Protein 8H70 (pdb70)

Structure (mmCIF, N/CA/C/O backbone):
data_8H70
#
_entry.id   8H70
#
_cell.length_a   42.258
_cell.length_b   90.953
_cell.length_c   87.521
_cell.angle_alpha   90.00
_cell.angle_beta   90.00
_cell.angle_gamma   90.00
#
_symmetry.space_group_name_H-M   'C 2 2 21'
#
loop_
_entity.id
_entity.type
_entity.pdbx_description
1 polymer 'Phosphate regulon sensor protein PhoR'
2 non-polymer DI(HYDROXYETHYL)ETHER
3 water water
#
loop_
_atom_site.group_PDB
_atom_site.id
_atom_site.type_symbol
_atom_site.label_atom_id
_atom_site.label_alt_id
_atom_site.label_comp_id
_atom_site.label_asym_id
_atom_site.label_entity_id
_atom_site.label_seq_id
_atom_site.pdbx_PDB_ins_code
_atom_site.Cartn_x
_atom_site.Cartn_y
_atom_site.Cartn_z
_atom_site.occupancy
_atom_site.B_iso_or_equiv
_atom_site.auth_seq_id
_atom_site.auth_comp_id
_atom_site.auth_asym_id
_atom_site.auth_atom_id
_atom_site.pdbx_PDB_model_num
ATOM 1 N N . LEU A 1 6 ? 1.095 27.503 0.371 1.00 83.02 247 LEU A N 1
ATOM 2 C CA . LEU A 1 6 ? 0.033 28.504 0.426 1.00 88.25 247 LEU A CA 1
ATOM 3 C C . LEU A 1 6 ? 0.361 29.749 -0.407 1.00 91.44 247 LEU A C 1
ATOM 4 O O . LEU A 1 6 ? 1.516 29.985 -0.764 1.00 108.70 247 LEU A O 1
ATOM 6 N N . ASP A 1 7 ? -0.677 30.524 -0.726 1.00 89.61 248 ASP A N 1
ATOM 7 C CA . ASP A 1 7 ? -0.604 31.844 -1.352 1.00 76.73 248 ASP A CA 1
ATOM 8 C C . ASP A 1 7 ? -0.123 31.834 -2.802 1.00 84.43 248 ASP A C 1
ATOM 9 O O . ASP A 1 7 ? 0.120 32.909 -3.361 1.00 101.34 248 ASP A O 1
ATOM 11 N N . GLN A 1 8 ? -0.000 30.671 -3.445 1.00 82.66 249 GLN A N 1
ATOM 12 C CA . GLN A 1 8 ? 0.449 30.641 -4.835 1.00 69.33 249 GLN A CA 1
ATOM 13 C C . GLN A 1 8 ? 0.013 29.339 -5.497 1.00 66.24 249 GLN A C 1
ATOM 14 O O . GLN A 1 8 ? 0.187 28.257 -4.922 1.00 53.28 249 GLN A O 1
ATOM 16 N N . VAL A 1 9 ? -0.530 29.447 -6.710 1.00 47.81 250 VAL A N 1
ATOM 17 C CA . VAL A 1 9 ? -0.999 28.291 -7.465 1.00 53.70 250 VAL A CA 1
ATOM 18 C C . VAL A 1 9 ? 0.149 27.781 -8.326 1.00 58.25 250 VAL A C 1
ATOM 19 O O . VAL A 1 9 ? 0.703 28.527 -9.138 1.00 59.03 250 VAL A O 1
ATOM 23 N N . VAL A 1 10 ? 0.507 26.512 -8.152 1.00 48.56 251 VAL A N 1
ATOM 24 C CA . VAL A 1 10 ? 1.561 25.879 -8.937 1.00 43.33 251 VAL A CA 1
ATOM 25 C C . VAL A 1 10 ? 0.925 25.087 -10.067 1.00 40.38 251 VAL A C 1
ATOM 26 O O . VAL A 1 10 ? 0.047 24.246 -9.835 1.00 38.06 251 VAL A O 1
ATOM 30 N N . ASP A 1 11 ? 1.354 25.371 -11.295 1.00 40.39 252 ASP A N 1
ATOM 31 C CA . ASP A 1 11 ? 0.872 24.662 -12.479 1.00 45.84 252 ASP A CA 1
ATOM 32 C C . ASP A 1 11 ? 1.659 23.364 -12.634 1.00 51.69 252 ASP A C 1
ATOM 33 O O . ASP A 1 11 ? 2.592 23.253 -13.438 1.00 42.10 252 ASP A O 1
ATOM 38 N N . VAL A 1 12 ? 1.253 22.352 -11.864 1.00 39.43 253 VAL A N 1
ATOM 39 C CA . VAL A 1 12 ? 1.922 21.053 -11.950 1.00 35.82 253 VAL A CA 1
ATOM 40 C C . VAL A 1 12 ? 1.912 20.509 -13.370 1.00 47.47 253 VAL A C 1
ATOM 41 O O . VAL A 1 12 ? 2.958 20.005 -13.820 1.00 42.38 253 VAL A O 1
ATOM 45 N N . PRO A 1 13 ? 0.811 20.587 -14.142 1.00 47.18 254 PRO A N 1
ATOM 46 C CA . PRO A 1 13 ? 0.869 20.107 -15.535 1.00 46.59 254 PRO A CA 1
ATOM 47 C C . PRO A 1 13 ? 1.985 20.728 -16.353 1.00 49.91 254 PRO A C 1
ATOM 48 O O . PRO A 1 13 ? 2.713 20.010 -17.050 1.00 47.13 254 PRO A O 1
ATOM 52 N N . ALA A 1 14 ? 2.142 22.052 -16.286 1.00 43.85 255 ALA A N 1
ATOM 53 C CA . ALA A 1 14 ? 3.276 22.679 -16.952 1.00 44.11 255 ALA A CA 1
ATOM 54 C C . ALA A 1 14 ? 4.591 22.146 -16.394 1.00 44.46 255 ALA A C 1
ATOM 55 O O . ALA A 1 14 ? 5.500 21.796 -17.155 1.00 48.98 255 ALA A O 1
ATOM 57 N N . MET A 1 15 ? 4.700 22.061 -15.066 1.00 43.49 256 MET A N 1
ATOM 58 C CA . MET A 1 15 ? 5.883 21.478 -14.433 1.00 39.19 256 MET A CA 1
ATOM 59 C C . MET A 1 15 ? 6.178 20.094 -15.001 1.00 46.63 256 MET A C 1
ATOM 60 O O . MET A 1 15 ? 7.326 19.771 -15.326 1.00 45.27 256 MET A O 1
ATOM 65 N N . LEU A 1 16 ? 5.138 19.261 -15.140 1.00 39.07 257 LEU A N 1
ATOM 66 C CA . LEU A 1 16 ? 5.358 17.886 -15.570 1.00 39.38 257 LEU A CA 1
ATOM 67 C C . LEU A 1 16 ? 5.734 17.815 -17.040 1.00 51.59 257 LEU A C 1
ATOM 68 O O . LEU A 1 16 ? 6.447 16.893 -17.447 1.00 45.81 257 LEU A O 1
ATOM 73 N N . GLU A 1 17 ? 5.271 18.768 -17.853 1.00 41.06 258 GLU A N 1
ATOM 74 C CA . GLU A 1 17 ? 5.691 18.780 -19.251 1.00 52.08 258 GLU A CA 1
ATOM 75 C C . GLU A 1 17 ? 7.186 19.075 -19.372 1.00 51.38 258 GLU A C 1
ATOM 76 O O . GLU A 1 17 ? 7.893 18.437 -20.165 1.00 45.96 258 GLU A O 1
ATOM 82 N N . VAL A 1 18 ? 7.686 20.027 -18.579 1.00 49.35 259 VAL A N 1
ATOM 83 C CA . VAL A 1 18 ? 9.120 20.306 -18.547 1.00 49.53 259 VAL A CA 1
ATOM 84 C C . VAL A 1 18 ? 9.881 19.102 -18.011 1.00 57.22 259 VAL A C 1
ATOM 85 O O . VAL A 1 18 ? 10.911 18.698 -18.563 1.00 42.19 259 VAL A O 1
ATOM 89 N N . LEU A 1 19 ? 9.375 18.506 -16.930 1.00 48.65 260 LEU A N 1
ATOM 90 C CA . LEU A 1 19 ? 10.046 17.378 -16.300 1.00 50.48 260 LEU A CA 1
ATOM 91 C C . LEU A 1 19 ? 10.139 16.186 -17.240 1.00 49.84 260 LEU A C 1
ATOM 92 O O . LEU A 1 19 ? 11.128 15.441 -17.205 1.00 51.41 260 LEU A O 1
ATOM 97 N N . GLU A 1 20 ? 9.117 15.979 -18.077 1.00 47.69 261 GLU A N 1
ATOM 98 C CA . GLU A 1 20 ? 9.186 14.906 -19.065 1.00 42.30 261 GLU A CA 1
ATOM 99 C C . GLU A 1 20 ? 10.405 15.069 -19.965 1.00 57.90 261 GLU A C 1
ATOM 100 O O . GLU A 1 20 ? 11.212 14.145 -20.100 1.00 51.14 261 GLU A O 1
ATOM 106 N N . LYS A 1 21 ? 10.561 16.246 -20.584 1.00 55.70 262 LYS A N 1
ATOM 107 C CA . LYS A 1 21 ? 11.724 16.485 -21.439 1.00 51.53 262 LYS A CA 1
ATOM 108 C C . LYS A 1 21 ? 13.029 16.288 -20.673 1.00 54.27 262 LYS A C 1
ATOM 109 O O . LYS A 1 21 ? 13.990 15.714 -21.203 1.00 50.19 262 LYS A O 1
ATOM 112 N N . GLU A 1 22 ? 13.085 16.774 -19.430 1.00 43.01 263 GLU A N 1
ATOM 113 C CA . GLU A 1 22 ? 14.267 16.577 -18.594 1.00 42.39 263 GLU A CA 1
ATOM 114 C C . GLU A 1 22 ? 14.545 15.098 -18.362 1.00 48.38 263 GLU A C 1
ATOM 115 O O . GLU A 1 22 ? 15.707 14.673 -18.305 1.00 48.27 263 GLU A O 1
ATOM 121 N N . ALA A 1 23 ? 13.488 14.305 -18.218 1.00 48.12 264 ALA A N 1
ATOM 122 C CA . ALA A 1 23 ? 13.645 12.881 -17.941 1.00 50.92 264 ALA A CA 1
ATOM 123 C C . ALA A 1 23 ? 14.081 12.113 -19.186 1.00 43.83 264 ALA A C 1
ATOM 124 O O . ALA A 1 23 ? 14.933 11.224 -19.100 1.00 48.21 264 ALA A O 1
ATOM 126 N N . VAL A 1 24 ? 13.493 12.419 -20.348 1.00 49.48 265 VAL A N 1
ATOM 127 C CA . VAL A 1 24 ? 13.971 11.819 -21.593 1.00 48.68 265 VAL A CA 1
ATOM 128 C C . VAL A 1 24 ? 15.410 12.229 -21.875 1.00 59.36 265 VAL A C 1
ATOM 129 O O . VAL A 1 24 ? 16.213 11.422 -22.354 1.00 49.07 265 VAL A O 1
ATOM 133 N N . SER A 1 25 ? 15.753 13.492 -21.605 1.00 46.03 266 SER A N 1
ATOM 134 C CA A SER A 1 25 ? 17.137 13.923 -21.769 0.41 50.21 266 SER A CA 1
ATOM 135 C CA B SER A 1 25 ? 17.134 13.936 -21.759 0.59 50.30 266 SER A CA 1
ATOM 136 C C . SER A 1 25 ? 18.061 13.166 -20.827 1.00 55.09 266 SER A C 1
ATOM 137 O O . SER A 1 25 ? 19.139 12.715 -21.236 1.00 55.55 266 SER A O 1
ATOM 142 N N . LEU A 1 26 ? 17.656 13.008 -19.566 1.00 44.85 267 LEU A N 1
ATOM 143 C CA . LEU A 1 26 ? 18.490 12.284 -18.618 1.00 43.18 267 LEU A CA 1
ATOM 144 C C . LEU A 1 26 ? 18.645 10.823 -19.033 1.00 49.61 267 LEU A C 1
ATOM 145 O O . LEU A 1 26 ? 19.758 10.278 -19.013 1.00 47.84 267 LEU A O 1
ATOM 150 N N . SER A 1 27 ? 17.547 10.182 -19.443 1.00 47.39 268 SER A N 1
ATOM 151 C CA . SER A 1 27 ? 17.634 8.806 -19.926 1.00 57.35 268 SER A CA 1
ATOM 152 C C . SER A 1 27 ? 18.602 8.696 -21.100 1.00 60.15 268 SER A C 1
ATOM 153 O O . SER A 1 27 ? 19.426 7.774 -21.155 1.00 57.68 268 SER A O 1
ATOM 156 N N . GLY A 1 28 ? 18.513 9.631 -22.050 1.00 48.25 269 GLY A N 1
ATOM 157 C CA . GLY A 1 28 ? 19.398 9.605 -23.205 1.00 51.20 269 GLY A CA 1
ATOM 158 C C . GLY A 1 28 ? 19.245 8.322 -24.002 1.00 62.90 269 GLY A C 1
ATOM 159 O O . GLY A 1 28 ? 18.133 7.885 -24.318 1.00 53.98 269 GLY A O 1
ATOM 160 N N . GLU A 1 29 ? 20.378 7.695 -24.332 1.00 52.07 270 GLU A N 1
ATOM 161 C CA . GLU A 1 29 ? 20.312 6.502 -25.169 1.00 61.56 270 GLU A CA 1
ATOM 162 C C . GLU A 1 29 ? 19.810 5.275 -24.419 1.00 52.34 270 GLU A C 1
ATOM 163 O O . GLU A 1 29 ? 19.580 4.239 -25.049 1.00 60.86 270 GLU A O 1
ATOM 169 N N . ALA A 1 30 ? 19.643 5.355 -23.097 1.00 60.27 271 ALA A N 1
ATOM 170 C CA . ALA A 1 30 ? 18.981 4.267 -22.388 1.00 50.23 271 ALA A CA 1
ATOM 171 C C . ALA A 1 30 ? 17.539 4.103 -22.847 1.00 49.92 271 ALA A C 1
ATOM 172 O O . ALA A 1 30 ? 16.974 3.013 -22.709 1.00 50.17 271 ALA A O 1
ATOM 174 N N . GLN A 1 31 ? 16.946 5.161 -23.396 1.00 47.55 272 GLN A N 1
ATOM 175 C CA . GLN A 1 31 ? 15.623 5.127 -24.019 1.00 64.14 272 GLN A CA 1
ATOM 176 C C . GLN A 1 31 ? 14.576 4.510 -23.092 1.00 62.93 272 GLN A C 1
ATOM 177 O O . GLN A 1 31 ? 13.851 3.577 -23.450 1.00 56.64 272 GLN A O 1
ATOM 183 N N . HIS A 1 32 ? 14.508 5.045 -21.876 1.00 47.84 273 HIS A N 1
ATOM 184 C CA . HIS A 1 32 ? 13.424 4.681 -20.980 1.00 55.49 273 HIS A CA 1
ATOM 185 C C . HIS A 1 32 ? 12.101 5.031 -21.641 1.00 48.57 273 HIS A C 1
ATOM 186 O O . HIS A 1 32 ? 11.991 6.043 -22.335 1.00 48.57 273 HIS A O 1
ATOM 193 N N . LYS A 1 33 ? 11.105 4.164 -21.467 1.00 54.43 274 LYS A N 1
ATOM 194 C CA . LYS A 1 33 ? 9.757 4.446 -21.963 1.00 53.53 274 LYS A CA 1
ATOM 195 C C . LYS A 1 33 ? 9.004 5.186 -20.868 1.00 58.52 274 LYS A C 1
ATOM 196 O O . LYS A 1 33 ? 8.343 4.589 -20.017 1.00 47.31 274 LYS A O 1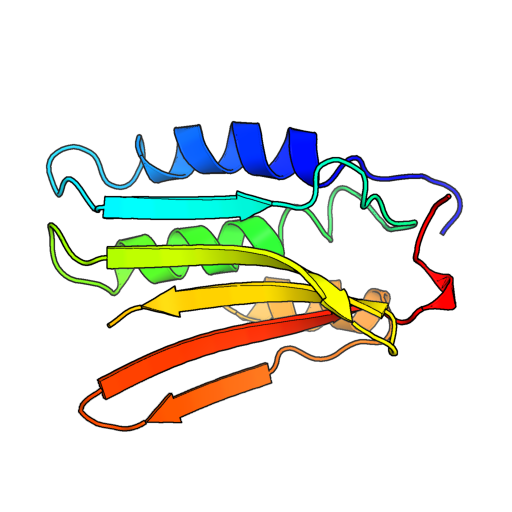
ATOM 202 N N . LEU A 1 34 ? 9.111 6.511 -20.893 1.00 49.16 275 LEU A N 1
ATOM 203 C CA . LEU A 1 34 ? 8.453 7.358 -19.912 1.00 47.87 275 LEU A CA 1
ATOM 204 C C . LEU A 1 34 ? 7.036 7.674 -20.359 1.00 59.81 275 LEU A C 1
ATOM 205 O O . LEU A 1 34 ? 6.809 8.129 -21.483 1.00 61.89 275 LEU A O 1
ATOM 210 N N . HIS A 1 35 ? 6.090 7.426 -19.466 1.00 52.95 276 HIS A N 1
ATOM 211 C CA . HIS A 1 35 ? 4.678 7.669 -19.700 1.00 58.44 276 HIS A CA 1
ATOM 212 C C . HIS A 1 35 ? 4.038 8.531 -18.624 1.00 59.99 276 HIS A C 1
ATOM 213 O O . HIS A 1 35 ? 4.018 8.156 -17.446 1.00 53.53 276 HIS A O 1
ATOM 220 N N . PHE A 1 36 ? 3.454 9.650 -19.060 1.00 59.58 277 PHE A N 1
ATOM 221 C CA . PHE A 1 36 ? 2.881 10.667 -18.185 1.00 59.31 277 PHE A CA 1
ATOM 222 C C . PHE 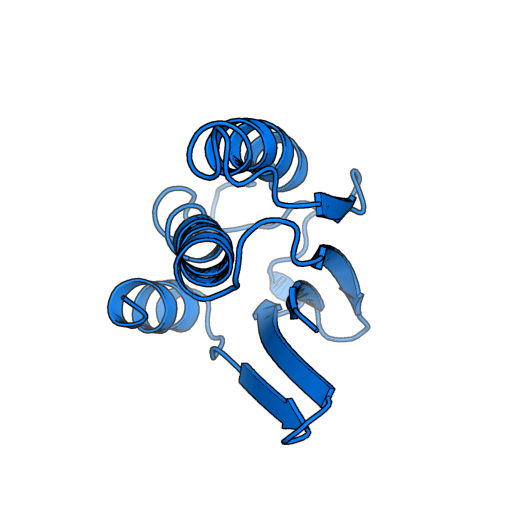A 1 36 ? 1.367 10.688 -18.392 1.00 55.02 277 PHE A C 1
ATOM 223 O O . PHE A 1 36 ? 0.896 11.105 -19.455 1.00 69.93 277 PHE A O 1
ATOM 231 N N . GLU A 1 37 ? 0.602 10.232 -17.391 1.00 58.64 278 GLU A N 1
ATOM 232 C CA . GLU A 1 37 ? -0.851 10.423 -17.346 1.00 61.20 278 GLU A CA 1
ATOM 233 C C . GLU A 1 37 ? -1.155 11.582 -16.404 1.00 49.80 278 GLU A C 1
ATOM 234 O O . GLU A 1 37 ? -1.030 11.443 -15.184 1.00 58.32 278 GLU A O 1
ATOM 240 N N . VAL A 1 38 ? -1.576 12.714 -16.958 1.00 49.63 279 VAL A N 1
ATOM 241 C CA . VAL A 1 38 ? -1.650 13.961 -16.208 1.00 41.67 279 VAL A CA 1
ATOM 242 C C . VAL A 1 38 ? -3.024 14.585 -16.406 1.00 51.62 279 VAL A C 1
ATOM 243 O O . VAL A 1 38 ? -3.437 14.832 -17.545 1.00 47.52 279 VAL A O 1
ATOM 247 N N . ASP A 1 39 ? -3.726 14.834 -15.302 1.00 44.55 280 ASP A N 1
ATOM 248 C CA . ASP A 1 39 ? -4.936 15.656 -15.294 1.00 44.18 280 ASP A CA 1
ATOM 249 C C . ASP A 1 39 ? -4.526 17.113 -15.445 1.00 43.85 280 ASP A C 1
ATOM 250 O O . ASP A 1 39 ? -4.197 17.783 -14.463 1.00 43.30 280 ASP A O 1
ATOM 255 N N . LYS A 1 40 ? -4.577 17.620 -16.681 1.00 45.64 281 LYS A N 1
ATOM 256 C CA . LYS A 1 40 ? -4.133 18.985 -16.957 1.00 57.28 281 LYS A CA 1
ATOM 257 C C . LYS A 1 40 ? -4.985 20.053 -16.282 1.00 55.34 281 LYS A C 1
ATOM 258 O O . LYS A 1 40 ? -4.631 21.234 -16.351 1.00 52.76 281 LYS A O 1
ATOM 264 N N . SER A 1 41 ? -6.088 19.691 -15.637 1.00 46.47 282 SER A N 1
ATOM 265 C CA . SER A 1 41 ? -6.882 20.687 -14.935 1.00 54.68 282 SER A CA 1
ATOM 266 C C . SER A 1 41 ? -6.510 20.783 -13.464 1.00 56.15 282 SER A C 1
ATOM 267 O O . SER A 1 41 ? -7.004 21.675 -12.767 1.00 47.26 282 SER A O 1
ATOM 270 N N . LEU A 1 42 ? -5.634 19.907 -12.989 1.00 45.42 283 LEU A N 1
ATOM 271 C CA . LEU A 1 42 ? -5.328 19.779 -11.572 1.00 46.26 283 LEU A CA 1
ATOM 272 C C . LEU A 1 42 ? -4.097 20.624 -11.265 1.00 54.58 283 LEU A C 1
ATOM 273 O O . LEU A 1 42 ? -2.973 20.248 -11.619 1.00 44.90 283 LEU A O 1
ATOM 278 N N . LYS A 1 43 ? -4.309 21.765 -10.604 1.00 36.61 284 LYS A N 1
ATOM 279 C CA . LYS A 1 43 ? -3.235 22.570 -10.039 1.00 37.84 284 LYS A CA 1
ATOM 280 C C . LYS A 1 43 ? -3.408 22.628 -8.529 1.00 40.04 284 LYS A C 1
ATOM 281 O O . LYS A 1 43 ? -4.462 22.269 -8.002 1.00 41.28 284 LYS A O 1
ATOM 287 N N . VAL A 1 44 ? -2.352 23.044 -7.823 1.00 43.75 285 VAL A N 1
ATOM 288 C CA . VAL A 1 44 ? -2.355 23.011 -6.367 1.00 33.11 285 VAL A CA 1
ATOM 289 C C . VAL A 1 44 ? -1.723 24.273 -5.801 1.00 39.48 285 VAL A C 1
ATOM 290 O O . VAL A 1 44 ? -0.876 24.916 -6.422 1.00 42.50 285 VAL A O 1
ATOM 294 N N . LEU A 1 45 ? -2.123 24.588 -4.576 1.00 35.29 286 LEU A N 1
ATOM 295 C CA . LEU A 1 45 ? -1.550 25.675 -3.794 1.00 41.40 286 LEU A CA 1
ATOM 296 C C . LEU A 1 45 ? -0.330 25.106 -3.081 1.00 38.16 286 LEU A C 1
ATOM 297 O O . LEU A 1 45 ? -0.472 24.232 -2.219 1.00 39.20 286 LEU A O 1
ATOM 302 N N . ALA A 1 46 ? 0.867 25.573 -3.433 1.00 40.06 287 ALA A N 1
ATOM 303 C CA . ALA A 1 46 ? 2.075 24.961 -2.885 1.00 36.56 287 ALA A CA 1
ATOM 304 C C . ALA A 1 46 ? 3.270 25.884 -3.099 1.00 43.05 287 ALA A C 1
ATOM 305 O O . ALA A 1 46 ? 3.216 26.843 -3.870 1.00 40.52 287 ALA A O 1
ATOM 307 N N . ASP A 1 47 ? 4.368 25.565 -2.415 1.00 40.76 288 ASP A N 1
ATOM 308 C CA . ASP A 1 47 ? 5.643 26.232 -2.681 1.00 37.69 288 ASP A CA 1
ATOM 309 C C . ASP A 1 47 ? 6.278 25.621 -3.920 1.00 38.25 288 ASP A C 1
ATOM 310 O O . ASP A 1 47 ? 6.660 24.446 -3.900 1.00 39.26 288 ASP A O 1
ATOM 315 N N . GLU A 1 48 ? 6.400 26.408 -4.994 1.00 35.73 289 GLU A N 1
ATOM 316 C CA . GLU A 1 48 ? 6.832 25.848 -6.275 1.00 36.59 289 GLU A CA 1
ATOM 317 C C . GLU A 1 48 ? 8.212 25.211 -6.171 1.00 51.55 289 GLU A C 1
ATOM 318 O O . GLU A 1 48 ? 8.444 24.130 -6.729 1.00 44.28 289 GLU A O 1
ATOM 324 N N . ASP A 1 49 ? 9.142 25.859 -5.460 1.00 42.19 290 ASP A N 1
ATOM 325 C CA . ASP A 1 49 ? 10.501 25.326 -5.405 1.00 42.97 290 ASP A CA 1
ATOM 326 C C . ASP A 1 49 ? 10.499 23.957 -4.734 1.00 39.08 290 ASP A C 1
ATOM 327 O O . ASP A 1 49 ? 11.104 23.005 -5.236 1.00 36.79 290 ASP A O 1
ATOM 332 N N . GLN A 1 50 ? 9.793 23.839 -3.608 1.00 38.69 291 GLN A N 1
ATOM 333 C CA . GLN A 1 50 ? 9.758 22.578 -2.883 1.00 38.47 291 GLN A CA 1
ATOM 334 C C . GLN A 1 50 ? 9.012 21.498 -3.662 1.00 36.94 291 GLN A C 1
ATOM 335 O O . GLN A 1 50 ? 9.456 20.345 -3.707 1.00 35.17 291 GLN A O 1
ATOM 341 N N . LEU A 1 51 ? 7.889 21.850 -4.291 1.00 36.04 292 LEU A N 1
ATOM 342 C CA . LEU A 1 51 ? 7.086 20.844 -4.986 1.00 38.52 292 LEU A CA 1
ATOM 343 C C . LEU A 1 51 ? 7.784 20.368 -6.257 1.00 41.38 292 LEU A C 1
ATOM 344 O O . LEU A 1 51 ? 7.733 19.177 -6.597 1.00 37.66 292 LEU A O 1
ATOM 349 N N . ARG A 1 52 ? 8.439 21.286 -6.975 1.00 35.12 293 ARG A N 1
ATOM 350 C CA A ARG A 1 52 ? 9.205 20.902 -8.154 0.43 44.00 293 ARG A CA 1
ATOM 351 C CA B ARG A 1 52 ? 9.211 20.919 -8.156 0.57 43.80 293 ARG A CA 1
ATOM 352 C C . ARG A 1 52 ? 10.324 19.953 -7.778 1.00 40.18 293 ARG A C 1
ATOM 353 O O . ARG A 1 52 ? 10.607 18.986 -8.495 1.00 36.28 293 ARG A O 1
ATOM 368 N N . SER A 1 53 ? 10.969 20.213 -6.654 1.00 34.84 294 SER A N 1
ATOM 369 C CA A SER A 1 53 ? 12.059 19.351 -6.207 0.75 39.91 294 SER A CA 1
ATOM 370 C CA C SER A 1 53 ? 12.061 19.341 -6.266 0.25 37.38 294 SER A CA 1
ATOM 371 C C . SER A 1 53 ? 11.542 17.977 -5.808 1.00 46.14 294 SER A C 1
ATOM 372 O O . SER A 1 53 ? 12.157 16.949 -6.120 1.00 43.34 294 SER A O 1
ATOM 377 N N . ALA A 1 54 ? 10.407 17.938 -5.104 1.00 40.35 295 ALA A N 1
ATOM 378 C CA . ALA A 1 54 ? 9.828 16.650 -4.714 1.00 44.77 295 ALA A CA 1
ATOM 379 C C . ALA A 1 54 ? 9.519 15.795 -5.935 1.00 47.87 295 ALA A C 1
ATOM 380 O O . ALA A 1 54 ? 10.003 14.662 -6.056 1.00 43.96 295 ALA A O 1
ATOM 382 N N . ILE A 1 55 ? 8.731 16.334 -6.865 1.00 39.40 296 ILE A N 1
ATOM 383 C CA . ILE A 1 55 ? 8.320 15.559 -8.033 1.00 47.69 296 ILE A CA 1
ATOM 384 C C . ILE A 1 55 ? 9.515 15.222 -8.924 1.00 44.47 296 ILE A C 1
ATOM 385 O O . ILE A 1 55 ? 9.645 14.089 -9.406 1.00 36.85 296 ILE A O 1
ATOM 390 N N . SER A 1 56 ? 10.391 16.199 -9.171 1.00 34.73 297 SER A N 1
ATOM 391 C CA . SER A 1 56 ? 11.530 15.985 -10.068 1.00 37.18 297 SER A CA 1
ATOM 392 C C . SER A 1 56 ? 12.448 14.890 -9.553 1.00 39.14 297 SER A C 1
ATOM 393 O O . SER A 1 56 ? 12.918 14.050 -10.328 1.00 40.46 297 SER A O 1
ATOM 396 N N . ASN A 1 57 ? 12.752 14.904 -8.255 1.00 34.19 298 ASN A N 1
ATOM 397 C CA . ASN A 1 57 ? 13.639 13.879 -7.727 1.00 34.02 298 ASN A CA 1
ATOM 398 C C . ASN A 1 57 ? 13.027 12.477 -7.819 1.00 37.97 298 ASN A C 1
ATOM 399 O O . ASN A 1 57 ? 13.759 11.515 -8.074 1.00 38.27 298 ASN A O 1
ATOM 404 N N . LEU A 1 58 ? 11.699 12.341 -7.656 1.00 36.89 299 LEU A N 1
ATOM 405 C CA . LEU A 1 58 ? 11.072 11.032 -7.832 1.00 36.05 299 LEU A CA 1
ATOM 406 C C . LEU A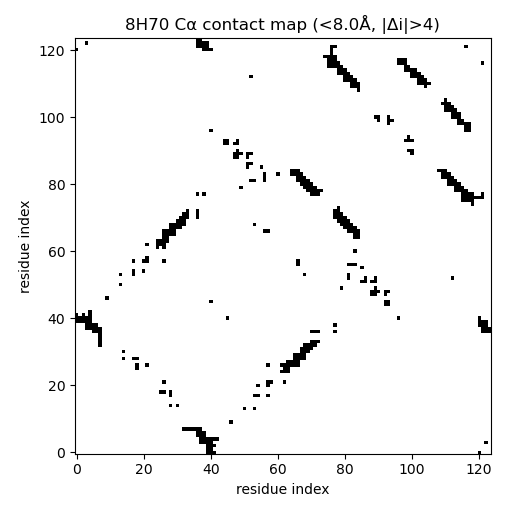 1 58 ? 11.229 10.541 -9.261 1.00 36.36 299 LEU A C 1
ATOM 407 O O . LEU A 1 58 ? 11.609 9.385 -9.490 1.00 42.13 299 LEU A O 1
ATOM 412 N N . VAL A 1 59 ? 10.970 11.410 -10.236 1.00 38.40 300 VAL A N 1
ATOM 413 C CA . VAL A 1 59 ? 11.128 11.025 -11.636 1.00 44.61 300 VAL A CA 1
ATOM 414 C C . VAL A 1 59 ? 12.595 10.747 -11.975 1.00 53.43 300 VAL A C 1
ATOM 415 O O . VAL A 1 59 ? 12.904 9.734 -12.616 1.00 38.05 300 VAL A O 1
ATOM 419 N N . TYR A 1 60 ? 13.530 11.611 -11.542 1.00 38.53 301 TYR A N 1
ATOM 420 C CA . TYR A 1 60 ? 14.932 11.323 -11.857 1.00 37.08 301 TYR A CA 1
ATOM 421 C C . TYR A 1 60 ? 15.390 10.008 -11.240 1.00 45.54 301 TYR A C 1
ATOM 422 O O . TYR A 1 60 ? 16.110 9.236 -11.881 1.00 41.06 301 TYR A O 1
ATOM 431 N N . ASN A 1 61 ? 14.999 9.743 -9.992 1.00 43.29 302 ASN A N 1
ATOM 432 C CA . ASN A 1 61 ? 15.410 8.510 -9.332 1.00 47.94 302 ASN A CA 1
ATOM 433 C C . ASN A 1 61 ? 14.934 7.280 -10.093 1.00 39.10 302 ASN A C 1
ATOM 434 O O . ASN A 1 61 ? 15.673 6.299 -10.216 1.00 47.18 302 ASN A O 1
ATOM 439 N N . ALA A 1 62 ? 13.706 7.310 -10.614 1.00 46.44 303 ALA A N 1
ATOM 440 C CA . ALA A 1 62 ? 13.203 6.140 -11.326 1.00 50.32 303 ALA A CA 1
ATOM 441 C C . ALA A 1 62 ? 13.943 5.935 -12.640 1.00 51.81 303 ALA A C 1
ATOM 442 O O . ALA A 1 62 ? 14.127 4.792 -13.073 1.00 47.35 303 ALA A O 1
ATOM 444 N N . VAL A 1 63 ? 14.376 7.019 -13.284 1.00 40.36 304 VAL A N 1
ATOM 445 C CA . VAL A 1 63 ? 15.179 6.882 -14.495 1.00 43.78 304 VAL A CA 1
ATOM 446 C C . VAL A 1 63 ? 16.544 6.274 -14.171 1.00 50.13 304 VAL A C 1
ATOM 447 O O . VAL A 1 63 ? 17.074 5.464 -14.941 1.00 51.11 304 VAL A O 1
ATOM 451 N N . LYS A 1 64 ? 17.125 6.634 -13.025 1.00 44.46 305 LYS A N 1
ATOM 452 C CA . LYS A 1 64 ? 18.483 6.193 -12.714 1.00 52.47 305 LYS A CA 1
ATOM 453 C C . LYS A 1 64 ? 18.534 4.776 -12.177 1.00 59.48 305 LYS A C 1
ATOM 454 O O . LYS A 1 64 ? 19.575 4.117 -12.294 1.00 62.73 305 LYS A O 1
ATOM 460 N N . TYR A 1 65 ? 17.453 4.292 -11.570 1.00 53.40 306 TYR A N 1
ATOM 461 C CA . TYR A 1 65 ? 17.465 2.976 -10.942 1.00 54.48 306 TYR A CA 1
ATOM 462 C C . TYR A 1 65 ? 16.615 1.957 -11.684 1.00 62.70 306 TYR A C 1
ATOM 463 O O . TYR A 1 65 ? 16.311 0.897 -11.129 1.00 73.20 306 TYR A O 1
ATOM 472 N N . THR A 1 66 ? 16.232 2.242 -12.924 1.00 54.17 307 THR A N 1
ATOM 473 C CA . THR A 1 66 ? 15.599 1.239 -13.756 1.00 54.29 307 THR A CA 1
ATOM 474 C C . THR A 1 66 ? 16.458 0.990 -14.988 1.00 63.71 307 THR A C 1
ATOM 475 O O . THR A 1 66 ? 17.088 1.926 -15.497 1.00 55.29 307 THR A O 1
ATOM 479 N N . PRO A 1 67 ? 16.515 -0.245 -15.482 1.00 62.81 308 PRO A N 1
ATOM 480 C CA . PRO A 1 67 ? 17.420 -0.559 -16.588 1.00 68.27 308 PRO A CA 1
ATOM 481 C C . PRO A 1 67 ? 16.989 0.145 -17.861 1.00 58.66 308 PRO A C 1
ATOM 482 O O . PRO A 1 67 ? 15.840 0.599 -17.972 1.00 54.40 308 PRO A O 1
ATOM 486 N N . PRO A 1 68 ? 17.891 0.273 -18.832 1.00 55.90 309 PRO A N 1
ATOM 487 C CA . PRO A 1 68 ? 17.523 0.879 -20.118 1.00 60.69 309 PRO A CA 1
ATOM 488 C C . PRO A 1 68 ? 16.265 0.256 -20.704 1.00 53.58 309 PRO A C 1
ATOM 489 O O . PRO A 1 68 ? 16.058 -0.956 -20.634 1.00 59.39 309 PRO A O 1
ATOM 493 N N . GLY A 1 69 ? 15.420 1.102 -21.286 1.00 49.14 310 GLY A N 1
ATOM 494 C CA . GLY A 1 69 ? 14.182 0.664 -21.887 1.00 57.38 310 GLY A CA 1
ATOM 495 C C . GLY A 1 69 ? 13.083 0.289 -20.914 1.00 58.07 310 GLY A C 1
ATOM 496 O O . GLY A 1 69 ? 11.995 -0.092 -21.358 1.00 63.99 310 GLY A O 1
ATOM 497 N N . ALA A 1 70 ? 13.329 0.375 -19.609 1.00 61.23 311 ALA A N 1
ATOM 498 C CA . ALA A 1 70 ? 12.282 0.108 -18.633 1.00 55.54 311 ALA A CA 1
ATOM 499 C C . ALA A 1 70 ? 11.149 1.115 -18.774 1.00 55.69 311 ALA A C 1
ATOM 500 O O . ALA A 1 70 ? 11.342 2.251 -19.228 1.00 50.89 311 ALA A O 1
ATOM 502 N N . GLN A 1 71 ? 9.955 0.687 -18.378 1.00 52.74 312 GLN A N 1
ATOM 503 C CA . GLN A 1 71 ? 8.750 1.499 -18.480 1.00 51.07 312 GLN A CA 1
ATOM 504 C C . GLN A 1 71 ? 8.491 2.205 -17.154 1.00 50.70 312 GLN A C 1
ATOM 505 O O . GLN A 1 71 ? 8.513 1.573 -16.093 1.00 52.31 312 GLN A O 1
ATOM 511 N N . ILE A 1 72 ? 8.245 3.512 -17.220 1.00 50.32 313 ILE A N 1
ATOM 512 C CA . ILE A 1 72 ? 8.037 4.333 -16.034 1.00 50.12 313 ILE A CA 1
ATOM 513 C C . ILE A 1 72 ? 6.718 5.059 -16.225 1.00 43.63 313 ILE A C 1
ATOM 514 O O . ILE A 1 72 ? 6.527 5.748 -17.234 1.00 48.20 313 ILE A O 1
ATOM 519 N N . ASP A 1 73 ? 5.801 4.889 -15.283 1.00 37.82 314 ASP A N 1
ATOM 520 C CA . ASP A 1 73 ? 4.531 5.592 -15.323 1.00 38.89 314 ASP A CA 1
ATOM 521 C C . ASP A 1 73 ? 4.566 6.734 -14.325 1.00 34.90 314 ASP A C 1
ATOM 522 O O . ASP A 1 73 ? 4.915 6.540 -13.156 1.00 42.55 314 ASP A O 1
ATOM 527 N N . VAL A 1 74 ? 4.237 7.923 -14.798 1.00 38.73 315 VAL A N 1
ATOM 528 C CA . VAL A 1 74 ? 4.077 9.087 -13.943 1.00 43.08 315 VAL A CA 1
ATOM 529 C C . VAL A 1 74 ? 2.626 9.495 -14.064 1.00 41.57 315 VAL A C 1
ATOM 530 O O . VAL A 1 74 ? 2.113 9.647 -15.179 1.00 42.34 315 VAL A O 1
ATOM 534 N N . ARG A 1 75 ? 1.952 9.628 -12.929 1.00 35.03 316 ARG A N 1
ATOM 535 C CA . ARG A 1 75 ? 0.535 9.955 -12.911 1.00 38.75 316 ARG A CA 1
ATOM 536 C C . ARG A 1 75 ? 0.268 11.124 -11.981 1.00 37.32 316 ARG A C 1
ATOM 537 O O . ARG A 1 75 ? 0.902 11.249 -10.930 1.00 39.19 316 ARG A O 1
ATOM 545 N N . TRP A 1 76 ? -0.702 11.955 -12.370 1.00 34.71 317 TRP A N 1
ATOM 546 C CA . TRP A 1 76 ? -1.101 13.138 -11.611 1.00 40.69 317 TRP A CA 1
ATOM 547 C C . TRP A 1 76 ? -2.617 13.228 -11.724 1.00 45.73 317 TRP A C 1
ATOM 548 O O . TRP A 1 76 ? -3.140 13.481 -12.814 1.00 37.13 317 TRP A O 1
ATOM 559 N N . TYR A 1 77 ? -3.329 13.021 -10.621 1.00 36.39 318 TYR A N 1
ATOM 560 C CA . TYR A 1 77 ? -4.775 12.878 -10.733 1.00 39.86 318 TYR A CA 1
ATOM 561 C C . TYR A 1 77 ? -5.449 13.204 -9.410 1.00 49.98 318 TYR A C 1
ATOM 562 O O . TYR A 1 77 ? -4.802 13.326 -8.363 1.00 36.91 318 TYR A O 1
ATOM 571 N N . ARG A 1 78 ? -6.776 13.345 -9.483 1.00 42.71 319 ARG A N 1
ATOM 572 C CA . ARG A 1 78 ? -7.602 13.663 -8.332 1.00 38.87 319 ARG A CA 1
ATOM 573 C C . AR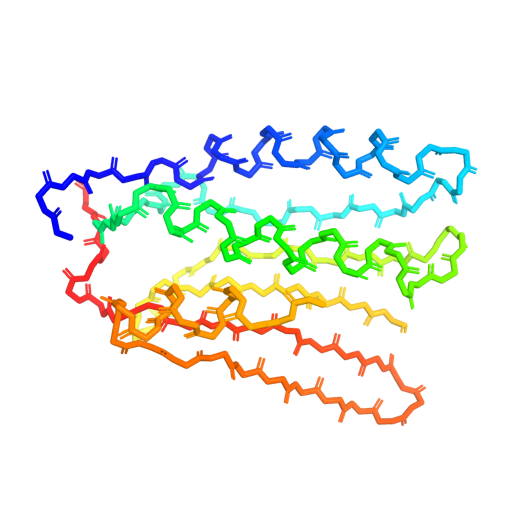G A 1 78 ? -8.032 12.380 -7.637 1.00 40.52 319 ARG A C 1
ATOM 574 O O . ARG A 1 78 ? -8.545 11.459 -8.279 1.00 48.41 319 ARG A O 1
ATOM 582 N N . THR A 1 79 ? -7.788 12.310 -6.335 1.00 46.64 320 THR A N 1
ATOM 583 C CA . THR A 1 79 ? -8.430 11.349 -5.459 1.00 50.18 320 THR A CA 1
ATOM 584 C C . THR A 1 79 ? -9.524 12.068 -4.676 1.00 73.72 320 THR A C 1
ATOM 585 O O . THR A 1 79 ? -9.759 13.266 -4.842 1.00 62.66 320 THR A O 1
ATOM 589 N N . GLY A 1 80 ? -10.201 11.326 -3.801 1.00 62.17 321 GLY A N 1
ATOM 590 C CA . GLY A 1 80 ? -11.110 11.980 -2.879 1.00 77.72 321 GLY A CA 1
ATOM 591 C C . GLY A 1 80 ? -10.392 12.825 -1.845 1.00 72.82 321 GLY A C 1
ATOM 592 O O . GLY A 1 80 ? -10.942 13.821 -1.366 1.00 75.68 321 GLY A O 1
ATOM 593 N N . LYS A 1 81 ? -9.152 12.461 -1.509 1.00 52.73 322 LYS A N 1
ATOM 594 C CA . LYS A 1 81 ? -8.436 13.047 -0.387 1.00 58.38 322 LYS A CA 1
ATOM 595 C C . LYS A 1 81 ? -7.423 14.118 -0.790 1.00 44.88 322 LYS A C 1
ATOM 596 O O . LYS A 1 81 ? -6.656 14.559 0.065 1.00 47.02 322 LYS A O 1
ATOM 602 N N . GLY A 1 82 ? -7.387 14.528 -2.063 1.00 41.68 323 GLY A N 1
ATOM 603 C CA . GLY A 1 82 ? -6.514 15.571 -2.558 1.00 40.23 323 GLY A CA 1
ATOM 604 C C . GLY A 1 82 ? -5.799 15.130 -3.824 1.00 42.01 323 GLY A C 1
ATOM 605 O O . GLY A 1 82 ? -6.207 14.175 -4.489 1.00 46.60 323 GLY A O 1
ATOM 606 N N . ALA A 1 83 ? -4.715 15.823 -4.163 1.00 35.36 324 ALA A N 1
ATOM 607 C CA . ALA A 1 83 ? -4.009 15.585 -5.418 1.00 30.94 324 ALA A CA 1
ATOM 608 C C . ALA A 1 83 ? -2.934 14.524 -5.217 1.00 31.24 324 ALA A C 1
ATOM 609 O O . ALA A 1 83 ? -2.148 14.601 -4.265 1.00 39.10 324 ALA A O 1
ATOM 611 N N . CYS A 1 84 ? -2.877 13.563 -6.132 1.00 36.58 325 CYS A N 1
ATOM 612 C CA . CYS A 1 84 ? -1.985 12.410 -6.026 1.00 30.41 325 CYS A CA 1
ATOM 613 C C . CYS A 1 84 ? -0.970 12.415 -7.153 1.00 38.01 325 CYS A C 1
ATOM 614 O O . CYS A 1 84 ? -1.347 12.486 -8.329 1.00 36.52 325 CYS A O 1
ATOM 617 N N . LEU A 1 85 ? 0.311 12.341 -6.791 1.00 32.54 326 LEU A N 1
ATOM 618 C CA . LEU A 1 85 ? 1.393 12.117 -7.736 1.00 33.57 326 LEU A CA 1
ATOM 619 C C . LEU A 1 85 ? 1.898 10.691 -7.558 1.00 29.90 326 LEU A C 1
ATOM 620 O O . LEU A 1 85 ? 2.189 10.280 -6.431 1.00 32.85 326 LEU A O 1
ATOM 625 N N . GLU A 1 86 ? 2.028 9.948 -8.654 1.00 33.72 327 GLU A N 1
ATOM 626 C CA . GLU A 1 86 ? 2.584 8.601 -8.584 1.00 33.81 327 GLU A CA 1
ATOM 627 C C . GLU A 1 86 ? 3.659 8.417 -9.629 1.00 35.18 327 GLU A C 1
ATOM 628 O O . GLU A 1 86 ? 3.511 8.876 -10.765 1.00 35.80 327 GLU A O 1
ATOM 634 N N . VAL A 1 87 ? 4.715 7.702 -9.242 1.00 37.61 328 VAL A N 1
ATOM 635 C CA . VAL A 1 87 ? 5.794 7.306 -10.140 1.00 31.13 328 VAL A CA 1
ATOM 636 C C . VAL A 1 87 ? 5.995 5.806 -9.974 1.00 36.74 328 VAL A C 1
ATOM 637 O O . VAL A 1 87 ? 6.387 5.340 -8.892 1.00 30.40 328 VAL A O 1
ATOM 641 N N . GLU A 1 88 ? 5.753 5.058 -11.038 1.00 32.54 329 GLU A N 1
ATOM 642 C CA . GLU A 1 88 ? 5.703 3.602 -10.945 1.00 32.08 329 GLU A CA 1
ATOM 643 C C . GLU A 1 88 ? 6.559 2.973 -12.031 1.00 38.92 329 GLU A C 1
ATOM 644 O O . GLU A 1 88 ? 6.492 3.374 -13.196 1.00 47.12 329 GLU A O 1
ATOM 650 N N . ASP A 1 89 ? 7.348 1.970 -11.647 1.00 46.72 330 ASP A N 1
ATOM 651 C CA . ASP A 1 89 ? 8.165 1.191 -12.573 1.00 49.33 330 ASP A CA 1
ATOM 652 C C . ASP A 1 89 ? 7.712 -0.268 -12.587 1.00 56.70 330 ASP A C 1
ATOM 653 O O . ASP A 1 89 ? 6.926 -0.708 -11.743 1.00 56.24 330 ASP A O 1
ATOM 658 N N . LYS A 1 90 ? 8.242 -1.025 -13.543 1.00 73.77 331 LYS A N 1
ATOM 659 C CA . LYS A 1 90 ? 8.014 -2.472 -13.574 1.00 68.80 331 LYS A CA 1
ATOM 660 C C . LYS A 1 90 ? 9.323 -3.226 -13.376 1.00 74.67 331 LYS A C 1
ATOM 661 O O . LYS A 1 90 ? 9.985 -3.084 -12.347 1.00 82.73 331 LYS A O 1
ATOM 667 N N . GLY A 1 123 ? 18.130 9.923 -3.545 1.00 68.26 364 GLY A N 1
ATOM 668 C CA . GLY A 1 123 ? 18.081 11.257 -2.970 1.00 69.78 364 GLY A CA 1
ATOM 669 C C . GLY A 1 123 ? 16.704 11.667 -2.468 1.00 80.36 364 GLY A C 1
ATOM 670 O O . GLY A 1 123 ? 16.158 12.692 -2.897 1.00 70.48 364 GLY A O 1
ATOM 671 N N . LEU A 1 124 ? 16.155 10.889 -1.529 1.00 55.48 365 LEU A N 1
ATOM 672 C CA . LEU A 1 124 ? 14.779 11.073 -1.078 1.00 55.15 365 LEU A CA 1
ATOM 673 C C . LEU A 1 124 ? 14.633 12.073 0.066 1.00 49.51 365 LEU A C 1
ATOM 674 O O . LEU A 1 124 ? 13.497 12.386 0.449 1.00 43.49 365 LEU A O 1
ATOM 679 N N . ALA A 1 125 ? 15.736 12.578 0.623 1.00 45.45 366 ALA A N 1
ATOM 680 C CA . ALA A 1 125 ? 15.631 13.526 1.729 1.00 42.16 366 ALA A CA 1
ATOM 681 C C . ALA A 1 125 ? 14.913 14.795 1.297 1.00 36.96 366 ALA A C 1
ATOM 682 O O . ALA A 1 125 ? 14.081 15.332 2.042 1.00 38.50 366 ALA A O 1
ATOM 684 N N . ILE A 1 126 ? 15.204 15.292 0.095 1.00 39.74 367 ILE A N 1
ATOM 685 C CA . ILE A 1 126 ? 14.552 16.528 -0.315 1.00 44.09 367 ILE A CA 1
ATOM 686 C C . ILE A 1 126 ? 13.060 16.286 -0.530 1.00 44.00 367 ILE A C 1
ATOM 687 O O . ILE A 1 126 ? 12.227 17.158 -0.244 1.00 37.83 367 ILE A O 1
ATOM 692 N N . VAL A 1 127 ? 12.696 15.102 -1.045 1.00 37.45 368 VAL A N 1
ATOM 693 C CA . VAL A 1 127 ? 11.282 14.769 -1.205 1.00 34.11 368 VAL A CA 1
ATOM 694 C C . VAL A 1 127 ? 10.578 14.767 0.142 1.00 32.36 368 VAL A C 1
ATOM 695 O O . VAL A 1 127 ? 9.526 15.389 0.310 1.00 34.21 368 VAL A O 1
ATOM 699 N N . LYS A 1 128 ? 11.118 14.020 1.104 1.00 38.69 369 LYS A N 1
ATOM 700 C CA . LYS A 1 128 ? 10.486 13.904 2.417 1.00 37.09 369 LYS A CA 1
ATOM 701 C C . LYS A 1 128 ? 10.198 15.268 3.041 1.00 36.04 369 LYS A C 1
ATOM 702 O O . LYS A 1 128 ? 9.097 15.511 3.544 1.00 33.78 369 LYS A O 1
ATOM 708 N N . HIS A 1 129 ? 11.200 16.150 3.076 1.00 38.31 370 HIS A N 1
ATOM 709 C CA . HIS A 1 129 ? 11.029 17.446 3.732 1.00 34.08 370 HIS A CA 1
ATOM 710 C C . HIS A 1 129 ? 10.141 18.399 2.943 1.00 29.67 370 HIS A C 1
ATOM 711 O O . HIS A 1 129 ? 9.330 19.111 3.535 1.00 35.86 370 HIS A O 1
ATOM 718 N N . ALA A 1 130 ? 10.261 18.409 1.616 1.00 35.52 371 ALA A N 1
ATOM 719 C CA . ALA A 1 130 ? 9.357 19.204 0.798 1.00 29.46 371 ALA A CA 1
ATOM 720 C C . ALA A 1 130 ? 7.910 18.832 1.056 1.00 44.57 371 ALA A C 1
ATOM 721 O O . ALA A 1 130 ? 7.051 19.708 1.205 1.00 34.72 371 ALA A O 1
ATOM 723 N N . LEU A 1 131 ? 7.621 17.531 1.116 1.00 34.14 372 LEU A N 1
ATOM 724 C CA . LEU A 1 131 ? 6.248 17.092 1.305 1.00 36.80 372 LEU A CA 1
ATOM 725 C C . LEU A 1 131 ? 5.778 17.420 2.716 1.00 36.32 372 LEU A C 1
ATOM 726 O O . LEU A 1 131 ? 4.618 17.797 2.922 1.00 36.04 372 LEU A O 1
ATOM 731 N N . ALA A 1 132 ? 6.682 17.305 3.693 1.00 33.67 373 ALA A N 1
ATOM 732 C CA . ALA A 1 132 ? 6.335 17.568 5.085 1.00 33.86 373 ALA A CA 1
ATOM 733 C C . ALA A 1 132 ? 5.899 19.007 5.275 1.00 44.69 373 ALA A C 1
ATOM 734 O O . ALA A 1 132 ? 5.061 19.300 6.135 1.0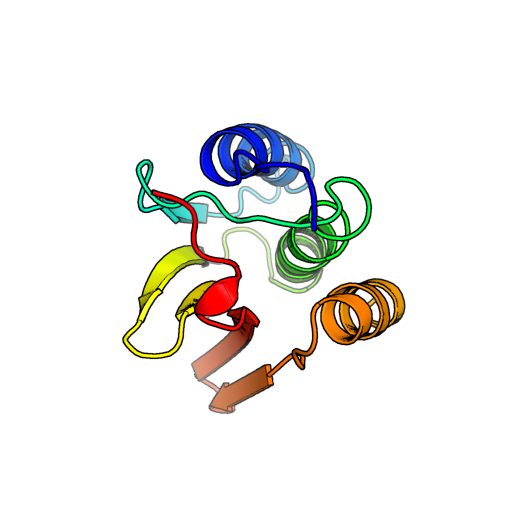0 42.63 373 ALA A O 1
ATOM 736 N N . HIS A 1 133 ? 6.460 19.915 4.480 1.00 34.45 374 HIS A N 1
ATOM 737 C CA . HIS A 1 133 ? 6.024 21.306 4.492 1.00 43.34 374 HIS A CA 1
ATOM 738 C C . HIS A 1 133 ? 4.647 21.488 3.866 1.00 46.03 374 HIS A C 1
ATOM 739 O O . HIS A 1 133 ? 4.037 22.550 4.030 1.00 36.87 374 HIS A O 1
ATOM 746 N N . HIS A 1 134 ? 4.155 20.496 3.132 1.00 37.95 375 HIS A N 1
ATOM 747 C CA . HIS A 1 134 ? 2.792 20.523 2.621 1.00 39.20 375 HIS A CA 1
ATOM 748 C C . HIS A 1 134 ? 1.909 19.516 3.341 1.00 40.67 375 HIS A C 1
ATOM 749 O O . HIS A 1 134 ? 0.914 19.052 2.779 1.00 36.69 375 HIS A O 1
ATOM 756 N N . ASP A 1 135 ? 2.286 19.155 4.567 1.00 32.46 376 ASP A N 1
ATOM 757 C CA . ASP A 1 135 ? 1.483 18.308 5.436 1.00 37.40 376 ASP A CA 1
ATOM 758 C C . ASP A 1 135 ? 1.226 16.930 4.833 1.00 46.85 376 ASP A C 1
ATOM 759 O O . ASP A 1 135 ? 0.157 16.357 5.028 1.00 35.71 376 ASP A O 1
ATOM 764 N N . THR A 1 136 ? 2.211 16.379 4.119 1.00 35.26 377 THR A N 1
ATOM 765 C CA . THR A 1 136 ? 2.037 15.067 3.520 1.00 34.02 377 THR A CA 1
ATOM 766 C C . THR A 1 136 ? 3.309 14.228 3.658 1.00 37.00 377 THR A C 1
ATOM 767 O O . THR A 1 136 ? 4.391 14.729 3.991 1.00 39.79 377 THR A O 1
ATOM 771 N N . HIS A 1 137 ? 3.159 12.932 3.421 1.00 32.00 378 HIS A N 1
ATOM 772 C CA . HIS A 1 137 ? 4.254 11.973 3.502 1.00 34.24 378 HIS A CA 1
ATOM 773 C C . HIS A 1 137 ? 4.533 11.394 2.122 1.00 35.69 378 HIS A C 1
ATOM 774 O O . HIS A 1 137 ? 3.666 11.364 1.246 1.00 38.45 378 HIS A O 1
ATOM 781 N N . LEU A 1 138 ? 5.759 10.919 1.932 1.00 35.08 379 LEU A N 1
ATOM 782 C CA . LEU A 1 138 ? 6.082 10.095 0.778 1.00 31.95 379 LEU A CA 1
ATOM 783 C C . LEU A 1 138 ? 5.724 8.647 1.099 1.00 39.55 379 LEU A C 1
ATOM 784 O O . LEU A 1 138 ? 6.195 8.095 2.098 1.00 36.16 379 LEU A O 1
ATOM 789 N N . ASP A 1 139 ? 4.892 8.047 0.256 1.00 37.47 380 ASP A N 1
ATOM 790 C CA . ASP A 1 139 ? 4.530 6.636 0.353 1.00 36.57 380 ASP A CA 1
ATOM 791 C C . ASP A 1 139 ? 5.307 5.843 -0.684 1.00 37.52 380 ASP A C 1
ATOM 792 O O . ASP A 1 139 ? 5.473 6.290 -1.820 1.00 35.95 380 ASP A O 1
ATOM 797 N N . ILE A 1 140 ? 5.768 4.650 -0.303 1.00 38.50 381 ILE A N 1
ATOM 798 C CA . ILE A 1 140 ? 6.467 3.761 -1.224 1.00 37.18 381 ILE A CA 1
ATOM 799 C C . ILE A 1 140 ? 5.847 2.375 -1.116 1.00 47.83 381 ILE A C 1
ATOM 800 O O . ILE A 1 140 ? 5.733 1.834 -0.012 1.00 32.87 381 ILE A O 1
ATOM 805 N N . TYR A 1 141 ? 5.452 1.810 -2.253 1.00 30.95 382 TYR A N 1
ATOM 806 C CA . TYR A 1 141 ? 4.888 0.462 -2.313 1.00 35.95 382 TYR A CA 1
ATOM 807 C C . TYR A 1 141 ? 5.697 -0.396 -3.271 1.00 38.33 382 TYR A C 1
ATOM 808 O O . TYR A 1 141 ? 5.957 0.012 -4.405 1.00 45.80 382 TYR A O 1
ATOM 817 N N . SER A 1 142 ? 6.050 -1.602 -2.831 1.00 38.53 383 SER A N 1
ATOM 818 C CA . SER A 1 142 ? 6.788 -2.551 -3.650 1.00 42.80 383 SER A CA 1
ATOM 819 C C . SER A 1 142 ? 6.076 -3.895 -3.606 1.00 47.05 383 SER A C 1
ATOM 820 O O . SER A 1 142 ? 5.718 -4.376 -2.524 1.00 41.70 383 S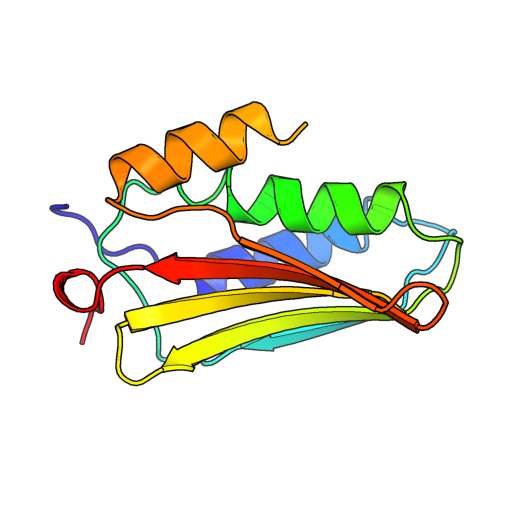ER A O 1
ATOM 823 N N . LYS A 1 143 ? 5.813 -4.458 -4.777 1.00 35.89 384 LYS A N 1
ATOM 824 C CA . LYS A 1 143 ? 5.452 -5.865 -4.912 1.00 39.10 384 LYS A CA 1
ATOM 825 C C . LYS A 1 143 ? 6.712 -6.532 -5.446 1.00 42.53 384 LYS A C 1
ATOM 826 O O . LYS A 1 143 ? 7.056 -6.371 -6.618 1.00 51.64 384 LYS A O 1
ATOM 832 N N . VAL A 1 144 ? 7.435 -7.224 -4.562 1.00 51.24 385 VAL A N 1
ATOM 833 C CA . VAL A 1 144 ? 8.757 -7.737 -4.917 1.00 50.93 385 VAL A CA 1
ATOM 834 C C . VAL A 1 144 ? 8.636 -8.690 -6.099 1.00 45.27 385 VAL A C 1
ATOM 835 O O . VAL A 1 144 ? 7.800 -9.602 -6.102 1.00 43.93 385 VAL A O 1
ATOM 839 N N . GLY A 1 145 ? 9.459 -8.466 -7.121 1.00 59.02 386 GLY A N 1
ATOM 840 C CA . GLY A 1 145 ? 9.359 -9.202 -8.361 1.00 58.11 386 GLY A CA 1
ATOM 841 C C . GLY A 1 145 ? 8.371 -8.650 -9.367 1.00 71.96 386 GLY A C 1
ATOM 842 O O . GLY A 1 145 ? 8.250 -9.214 -10.461 1.00 73.75 386 GLY A O 1
ATOM 843 N N . VAL A 1 146 ? 7.656 -7.570 -9.042 1.00 58.32 387 VAL A N 1
ATOM 844 C CA . VAL A 1 146 ? 6.678 -6.980 -9.945 1.00 60.11 387 VAL A CA 1
ATOM 845 C C . VAL A 1 146 ? 6.973 -5.510 -10.230 1.00 61.39 387 VAL A C 1
ATOM 846 O O . VAL A 1 146 ? 6.845 -5.065 -11.376 1.00 69.06 387 VAL A O 1
ATOM 850 N N . GLY A 1 147 ? 7.389 -4.745 -9.230 1.00 69.11 388 GLY A N 1
ATOM 851 C CA . GLY A 1 147 ? 7.682 -3.335 -9.431 1.00 54.57 388 GLY A CA 1
ATOM 852 C C . GLY A 1 147 ? 7.385 -2.525 -8.183 1.00 51.86 388 GLY A C 1
ATOM 853 O O . GLY A 1 147 ? 6.968 -3.047 -7.153 1.00 48.22 388 GLY A O 1
ATOM 854 N N . SER A 1 148 ? 7.597 -1.212 -8.303 1.00 44.03 389 SER A N 1
ATOM 855 C CA . SER A 1 148 ? 7.454 -0.312 -7.168 1.00 47.71 389 SER A CA 1
ATOM 8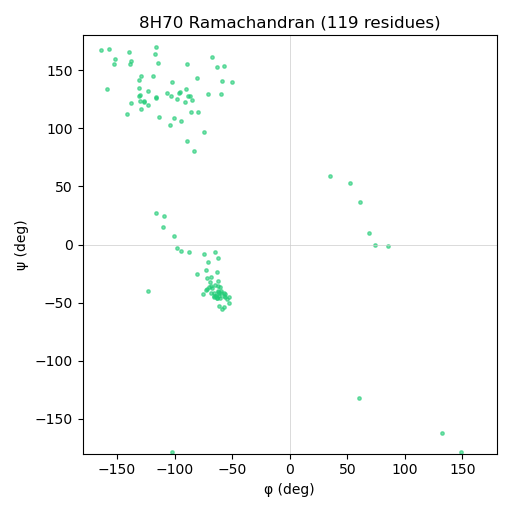56 C C . SER A 1 148 ? 6.745 0.964 -7.599 1.00 45.53 389 SER A C 1
ATOM 857 O O . SER A 1 148 ? 6.725 1.324 -8.778 1.00 37.65 389 SER A O 1
ATOM 860 N N . LYS A 1 149 ? 6.163 1.643 -6.617 1.00 37.32 390 LYS A N 1
ATOM 861 C CA . LYS A 1 149 ? 5.413 2.878 -6.849 1.00 37.62 390 LYS A CA 1
ATOM 862 C C . LYS A 1 149 ? 5.769 3.884 -5.765 1.00 40.97 390 LYS A C 1
ATOM 863 O O . LYS A 1 149 ? 5.580 3.605 -4.580 1.00 40.37 390 LYS A O 1
ATOM 869 N N . PHE A 1 150 ? 6.284 5.050 -6.168 1.00 33.70 391 PHE A N 1
ATOM 870 C CA . PHE A 1 150 ? 6.468 6.181 -5.271 1.00 36.14 391 PHE A CA 1
ATOM 871 C C . PHE A 1 150 ? 5.262 7.093 -5.434 1.00 35.03 391 PHE A C 1
ATOM 872 O O . PHE A 1 150 ? 4.881 7.409 -6.565 1.00 40.32 391 PHE A O 1
ATOM 880 N N . SER A 1 151 ? 4.637 7.484 -4.325 1.00 35.75 392 SER A N 1
ATOM 881 C CA . SER A 1 151 ? 3.438 8.299 -4.471 1.00 35.27 392 SER A CA 1
ATOM 882 C C . SER A 1 151 ? 3.259 9.208 -3.266 1.00 37.48 392 SER A C 1
ATOM 883 O O . SER A 1 151 ? 3.809 8.967 -2.189 1.00 38.19 392 SER A O 1
ATOM 886 N N . PHE A 1 152 ? 2.469 10.265 -3.466 1.00 34.49 393 PHE A N 1
ATOM 887 C CA . PHE A 1 152 ? 2.050 11.111 -2.361 1.00 32.94 393 PHE A CA 1
ATOM 888 C C . PHE A 1 152 ? 0.707 11.741 -2.713 1.00 35.71 393 PHE A C 1
ATOM 889 O O . PHE A 1 152 ? 0.375 11.907 -3.889 1.00 34.01 393 PHE A O 1
ATOM 897 N N . VAL A 1 153 ? -0.052 12.108 -1.687 1.00 34.31 394 VAL A N 1
ATOM 898 C CA . VAL A 1 153 ? -1.335 12.777 -1.864 1.00 36.68 394 VAL A CA 1
ATOM 899 C C . VAL A 1 153 ? -1.286 14.091 -1.100 1.00 32.88 394 VAL A C 1
ATOM 900 O O . VAL A 1 153 ? -1.079 14.103 0.121 1.00 37.60 394 VAL A O 1
ATOM 904 N N . LEU A 1 154 ? -1.449 15.169 -1.796 1.00 33.68 395 LEU A N 1
ATOM 905 C CA . LEU A 1 154 ? -1.490 16.458 -1.100 1.00 32.64 395 LEU A CA 1
ATOM 906 C C . LEU A 1 154 ? -2.882 16.669 -0.505 1.00 38.43 395 LEU A C 1
ATOM 907 O O . LEU A 1 154 ? -3.873 16.243 -1.102 1.00 40.17 395 LEU A O 1
ATOM 912 N N . PRO A 1 155 ? -2.984 17.279 0.678 1.00 43.19 396 PRO A N 1
ATOM 913 C CA . PRO A 1 155 ? -4.308 17.470 1.297 1.00 46.59 396 PRO A CA 1
ATOM 914 C C . PRO A 1 155 ? -5.269 18.251 0.406 1.00 42.94 396 PRO A C 1
ATOM 915 O O . PRO A 1 155 ? -4.871 19.033 -0.465 1.00 36.84 396 PRO A O 1
ATOM 919 N N . LYS A 1 156 ? -6.560 18.011 0.608 1.00 39.36 397 LYS A N 1
ATOM 920 C CA . LYS A 1 156 ? -7.500 18.531 -0.372 1.00 36.00 397 LYS A CA 1
ATOM 921 C C . LYS A 1 156 ? -7.654 20.052 -0.259 1.00 35.64 397 LYS A C 1
ATOM 922 O O . LYS A 1 156 ? -7.962 20.711 -1.258 1.00 35.96 397 LYS A O 1
ATOM 928 N N . ARG A 1 157 ? -7.339 20.639 0.898 1.00 31.95 398 ARG A N 1
ATOM 929 C CA . ARG A 1 157 ? -7.336 22.096 1.002 1.00 38.99 398 ARG A CA 1
ATOM 930 C C . ARG A 1 157 ? -6.320 22.757 0.077 1.00 39.74 398 ARG A C 1
ATOM 931 O O . ARG A 1 157 ? -6.371 23.980 -0.087 1.00 40.33 398 ARG A O 1
ATOM 939 N N . LEU A 1 158 ? -5.406 21.997 -0.535 1.00 37.64 399 LEU A N 1
ATOM 940 C CA . LEU A 1 158 ? -4.437 22.564 -1.470 1.00 31.82 399 LEU A CA 1
ATOM 941 C C . LEU A 1 158 ? -4.842 22.396 -2.927 1.00 36.92 399 LEU A C 1
ATOM 942 O O . LEU A 1 158 ? -4.115 22.853 -3.809 1.00 44.34 399 LEU A O 1
ATOM 947 N N . VAL A 1 159 ? -5.957 21.729 -3.213 1.00 37.39 400 VAL A N 1
ATOM 948 C CA . VAL A 1 159 ? -6.423 21.628 -4.595 1.00 38.74 400 VAL A CA 1
ATOM 949 C C . VAL A 1 159 ? -6.939 22.986 -5.045 1.00 41.48 400 VAL A C 1
ATOM 950 O O . VAL A 1 159 ? -7.782 23.596 -4.374 1.00 44.33 400 VAL A O 1
ATOM 954 N N . ALA A 1 160 ? -6.472 23.449 -6.201 1.00 37.01 401 ALA A N 1
ATOM 955 C CA . ALA A 1 160 ? -6.970 24.694 -6.768 1.00 40.86 401 ALA A CA 1
ATOM 956 C C . ALA A 1 160 ? -8.174 24.425 -7.667 1.00 58.05 401 ALA A C 1
ATOM 957 O O . ALA A 1 160 ? -8.344 23.326 -8.200 1.00 44.81 401 ALA A O 1
ATOM 959 N N . LYS A 1 161 ? -9.018 25.440 -7.831 1.00 47.32 402 LYS A N 1
ATOM 960 C CA . LYS A 1 161 ? -10.098 25.338 -8.813 1.00 50.17 402 LYS A CA 1
ATOM 961 C C . LYS A 1 161 ? -9.909 26.341 -9.942 1.00 60.74 402 LYS A C 1
ATOM 962 O O . LYS A 1 161 ? -9.830 27.546 -9.703 1.00 77.53 402 LYS A O 1
#

Solvent-accessible surface area: 6942 Å² total; per-residue (Å²): 98,108,54,88,6,57,0,16,49,17,2,126,78,0,61,85,54,0,77,89,81,11,35,159,30,124,17,119,28,77,30,86,26,42,152,74,0,76,0,54,0,68,105,106,53,1,75,27,0,0,4,37,4,0,53,27,14,8,129,174,15,94,104,22,21,83,0,13,0,49,1,81,115,38,69,159,1,0,4,0,14,2,43,30,132,68,61,68,99,0,131,105,4,1,62,130,13,99,15,150,36,78,95,114,60,112,147,84,93,19,29,57,52,16,0,42,0,22,124,161,22,40,18,252

Nearest PDB structures (foldseek):
  8h70-assembly1_A  TM=1.008E+00  e=2.101E-26  Vibrio cholerae
  6paj-assembly1_B  TM=8.951E-01  e=2.408E-08  Staphylococcus aureus
  8dwz-assembly1_A  TM=9.202E-01 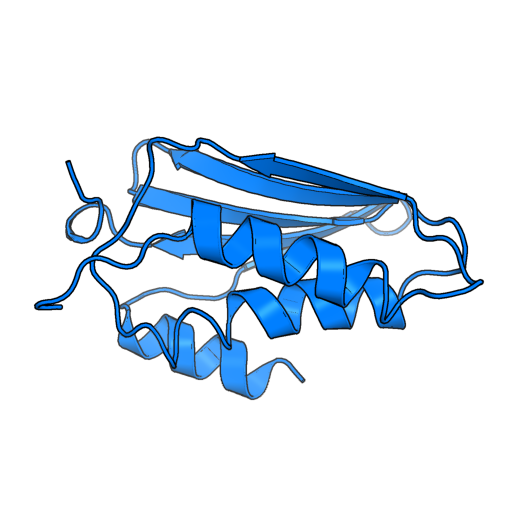 e=8.648E-08  Enterococcus
  3a0z-assembly1_A  TM=8.367E-01  e=1.690E-07  Thermotoga maritima
  3a0z-assembly2_B  TM=8.323E-01  e=2.922E-07  Thermotoga maritima

Sequence (124 aa):
LDQVVDVPAMLEVLEKEAVSSLSGEAQHKLHFEVDKSLKVLADEDQLRRSSAISNLVYNAVKYTPPGAQIDVRWYRTGKGACLEVEDKGLAIVKHALAHHDTHLDIYSKVGVGSKFSFVLPKRLVAK

B-factor: mean 51.29, std 15.24, range [28.77, 108.7]

InterPro domains:
  IPR000014 PAS domain [SM00091] (98-166)
  IPR000014 PAS domain [TIGR00229] (99-203)
  IPR000014 PAS domain [cd00130] (107-196)
  IPR003594 Histidine kinase/HSP90-like ATPase domain [PF02518] (318-428)
  IPR003594 Histidine kinase/HSP90-like ATPase domain [SM00387] (317-429)
  IPR003661 Signal transduction histidine kinase, dimerisation/phosphoacceptor domain [PF00512] (205-271)
  IPR003661 Signal transduction histidine kinase, dimerisation/phosphoacceptor domain [SM00388] (205-272)
  IPR003661 Signal transduction histidine kinase, dimerisation/phosphoacceptor domain [cd00082] (205-268)
  IPR004358 Signal transduction histidine kinase-related protein, C-terminal [PR00344] (354-368)
  IPR004358 Signal transduction histidine kinase-related protein, C-terminal [PR00344] (372-382)
  IPR004358 Signal transduction histidine kinase-related protein, C-terminal [PR00344] (389-407)
  IPR004358 Signal transduction histidine kinase-related protein, C-terminal [PR00344] (413-426)
  IPR005467 Histidine kinase domain [PS50109] (212-429)
  IPR013767 PAS fold [PF00989] (99-157)
  IPR014310 Signal transduction histidine kinase, phosphate regulon sensor PhoR [TIGR02966] (94-424)
  IPR021766 Phosphate regulon sensor protein PhoR, N-terminal domain [PF11808] (7-91)
  IPR035965 PAS domain superfamily [SSF55785] (86-197)
  IPR036097 Signal transduction histidine kinase, dimerisation/phosphoacceptor domain superfamily [SSF47384] (192-272)
  IPR036890 Histidine kinase/HSP90-like ATPase superfamily [G3DSA:3.30.565.10] (281-430)
  IPR036890 Histidine kinase/HSP90-like ATPase superfamily [SSF55874] (261-427)

Secondary structure (DSSP, 8-state):
--SEE-HHHHHHHHHHHHHHHHGGG--EEEEEE-TT--EES-HHHHHHHHHHHHHHHHHTS-TT-EEEEEEEEETTEEEEEEEE---HHHHHHHHTTT---EEEEETTTEEEEEEEEEGGGB--

Organism: Vibrio cholerae serotype O1 (strain ATCC 39315 / El Tor Inaba N16961) (NCBI:txid243277)

Radius of gyration: 13.85 Å; Cα contacts (8 Å, |Δi|>4): 246; chains: 1; bounding box: 31×41×31 Å

Foldseek 3Di:
DPDKDQVVVLVVVLVVVLCVLLDPLAAAEEEAEPNVWIWAFDHVLVSVLLSVLSNVVSVPDGRHWYWYWYWDDDPFAIKTKIKTCPCPSNQVSVVVQVKGWDKDDDVNRIIMIMIGGGRVTIDD